Protein AF-A0A9D8NXU1-F1 (afdb_monomer_lite)

Radius of gyration: 14.91 Å; chains: 1; bounding box: 24×22×43 Å

Foldseek 3Di:
DDDLVVVLVVLLVQVVVPQPPHDDDDDDDCVPQVPPRRVVSVVVSVVSQVVDPRDDDDDPVRVVVCVVDVVNVPPDD

pLDDT: mean 86.92, std 11.3, range [41.75, 95.38]

Secondary structure (DSSP, 8-state):
---HHHHHHHHHHHHHTTTTTS-------HHHHTSTTTTHHHHHHHHHHTT-TT-----HHHHHHHHH-TTTS-S--

Sequence (77 aa):
MSSRGEVLQVCVDEFEKRVGESMFLLTLHPQVIGHRSRIMIPEKLVEHMKKHKRVWFATCRAAAEYIRDPAKLTRER

Structure (mmCIF, N/CA/C/O backbone):
data_AF-A0A9D8NXU1-F1
#
_entry.id   AF-A0A9D8NXU1-F1
#
loop_
_atom_site.group_PDB
_atom_site.id
_atom_site.type_symbol
_atom_site.label_atom_id
_atom_site.label_alt_id
_atom_site.label_comp_id
_atom_site.label_asym_id
_atom_site.label_entity_id
_atom_site.label_seq_id
_atom_site.pdbx_PDB_ins_code
_atom_site.Cartn_x
_atom_site.Cartn_y
_atom_site.Cartn_z
_atom_site.occupancy
_atom_site.B_iso_or_equiv
_atom_site.auth_seq_id
_atom_site.auth_comp_id
_atom_site.auth_asym_id
_atom_site.auth_atom_id
_atom_site.pdbx_PDB_model_num
ATOM 1 N N . MET A 1 1 ? 2.928 4.358 21.375 1.00 55.03 1 MET A N 1
ATOM 2 C CA . MET A 1 1 ? 2.276 3.566 20.308 1.00 55.03 1 MET A CA 1
ATOM 3 C C . MET A 1 1 ? 1.370 4.529 19.555 1.00 55.03 1 MET A C 1
ATOM 5 O O . MET A 1 1 ? 0.481 5.071 20.198 1.00 55.03 1 MET A O 1
ATOM 9 N N . SER A 1 2 ? 1.656 4.834 18.285 1.00 72.44 2 SER A N 1
ATOM 10 C CA . SER A 1 2 ? 0.906 5.836 17.508 1.00 72.44 2 SER A CA 1
ATOM 11 C C . SER A 1 2 ? -0.583 5.495 17.429 1.00 72.44 2 SER A C 1
ATOM 13 O O . SER A 1 2 ? -0.968 4.317 17.447 1.00 72.44 2 SER A O 1
ATOM 15 N N . SER A 1 3 ? -1.426 6.521 17.377 1.00 81.88 3 SER A N 1
ATOM 16 C CA . SER A 1 3 ? -2.870 6.360 17.274 1.00 81.88 3 SER A CA 1
ATOM 17 C C . SER A 1 3 ? -3.256 5.748 15.921 1.00 81.88 3 SER A C 1
ATOM 19 O O . SER A 1 3 ? -2.533 5.826 14.930 1.00 81.88 3 SER A O 1
ATOM 21 N N . ARG A 1 4 ? -4.431 5.115 15.852 1.00 79.19 4 ARG A N 1
ATOM 22 C CA . ARG A 1 4 ? -4.914 4.476 14.613 1.00 79.19 4 ARG A CA 1
ATOM 23 C C . ARG A 1 4 ? -5.052 5.464 13.453 1.00 79.19 4 ARG A C 1
ATOM 25 O O . ARG A 1 4 ? -4.816 5.088 12.310 1.00 79.19 4 ARG A O 1
ATOM 32 N N . GLY A 1 5 ? -5.457 6.697 13.764 1.00 84.38 5 GLY A N 1
ATOM 33 C CA . GLY A 1 5 ? -5.579 7.771 12.782 1.00 84.38 5 GLY A CA 1
ATOM 34 C C . GLY A 1 5 ? -4.218 8.195 12.244 1.00 84.38 5 GLY A C 1
ATOM 35 O O . GLY A 1 5 ? -4.070 8.329 11.037 1.00 84.38 5 GLY A O 1
ATOM 36 N N . GLU A 1 6 ? -3.214 8.298 13.116 1.00 88.12 6 GLU A N 1
ATOM 37 C CA . GLU A 1 6 ? -1.839 8.619 12.714 1.00 88.12 6 GLU A CA 1
ATOM 38 C C . GLU A 1 6 ? -1.264 7.563 11.770 1.00 88.12 6 GLU A C 1
ATOM 40 O O . GLU A 1 6 ? -0.675 7.912 10.755 1.00 88.12 6 GLU A O 1
ATOM 45 N N . VAL A 1 7 ? -1.479 6.273 12.054 1.00 89.81 7 VAL A N 1
ATOM 46 C CA . VAL A 1 7 ? -0.994 5.192 11.177 1.00 89.81 7 VAL A CA 1
ATOM 47 C C . VAL A 1 7 ? -1.648 5.261 9.796 1.00 89.81 7 VAL A C 1
ATOM 49 O O . VAL A 1 7 ? -0.955 5.131 8.791 1.00 89.81 7 VAL A O 1
ATOM 52 N N . LEU A 1 8 ? -2.965 5.491 9.730 1.00 92.19 8 LEU A N 1
ATOM 53 C CA . LEU A 1 8 ? -3.650 5.672 8.449 1.00 92.19 8 LEU A CA 1
ATOM 54 C C . LEU A 1 8 ? -3.098 6.888 7.694 1.00 92.19 8 LEU A C 1
ATOM 56 O O . LEU A 1 8 ? -2.822 6.774 6.503 1.00 92.19 8 LEU A O 1
ATOM 60 N N . GLN A 1 9 ? -2.922 8.018 8.383 1.00 93.31 9 GLN A N 1
ATOM 61 C CA . GLN A 1 9 ? -2.442 9.252 7.768 1.00 93.31 9 GLN A CA 1
ATOM 62 C C . GLN A 1 9 ? -1.040 9.077 7.182 1.00 93.31 9 GLN A C 1
ATOM 64 O O . GLN A 1 9 ? -0.823 9.425 6.028 1.00 93.31 9 GLN A O 1
ATOM 69 N N . VAL A 1 10 ? -0.123 8.442 7.919 1.00 94.06 10 VAL A N 1
ATOM 70 C CA . VAL A 1 10 ? 1.230 8.150 7.422 1.00 94.06 10 VAL A CA 1
ATOM 71 C C . VAL A 1 10 ? 1.182 7.301 6.151 1.00 94.06 10 VAL A C 1
ATOM 73 O O . VAL A 1 10 ? 1.855 7.626 5.178 1.00 94.06 10 VAL A O 1
ATOM 76 N N . CYS A 1 11 ? 0.362 6.245 6.116 1.00 92.75 11 CYS A N 1
ATOM 77 C CA . CYS A 1 11 ? 0.238 5.416 4.915 1.00 92.75 11 CYS A CA 1
ATOM 78 C C . CYS A 1 11 ? -0.351 6.181 3.721 1.00 92.75 11 CYS A C 1
ATOM 80 O O . CYS A 1 11 ? 0.069 5.947 2.590 1.00 92.75 11 CYS A O 1
ATOM 82 N N . VAL A 1 12 ? -1.313 7.079 3.957 1.00 94.56 12 VAL A N 1
ATOM 83 C CA . VAL A 1 12 ? -1.873 7.946 2.908 1.00 94.56 12 VAL A CA 1
ATOM 84 C C . VAL A 1 12 ? -0.801 8.897 2.382 1.00 94.56 12 VAL A C 1
ATOM 86 O O . VAL A 1 12 ? -0.580 8.944 1.176 1.00 94.56 12 VAL A O 1
ATOM 89 N N . ASP A 1 13 ? -0.080 9.582 3.267 1.00 94.44 13 ASP A N 1
ATOM 90 C CA . ASP A 1 13 ? 0.958 10.545 2.888 1.00 94.44 13 ASP A CA 1
ATOM 91 C C . ASP A 1 13 ? 2.108 9.872 2.119 1.00 94.44 13 ASP A C 1
ATOM 93 O O . ASP A 1 13 ? 2.633 10.417 1.145 1.00 94.44 13 ASP A O 1
ATOM 97 N N . GLU A 1 14 ? 2.505 8.666 2.532 1.00 94.06 14 GLU A N 1
ATOM 98 C CA . GLU A 1 14 ? 3.522 7.876 1.836 1.00 94.06 14 GLU A CA 1
ATOM 99 C C . GLU A 1 14 ? 3.072 7.384 0.462 1.00 94.06 14 GLU A C 1
ATOM 101 O O . GLU A 1 14 ? 3.911 7.260 -0.440 1.00 94.06 14 GLU A O 1
ATOM 106 N N . PHE A 1 15 ? 1.784 7.074 0.316 1.00 93.88 15 PHE A N 1
ATOM 107 C CA . PHE A 1 15 ? 1.189 6.694 -0.956 1.00 93.88 15 PHE A CA 1
ATOM 108 C C . PHE A 1 15 ? 1.110 7.898 -1.898 1.00 93.88 15 PHE A C 1
ATOM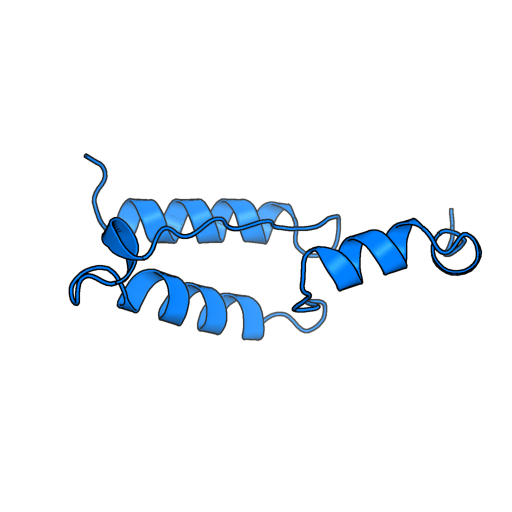 110 O O . PHE A 1 15 ? 1.613 7.797 -3.014 1.00 93.88 15 PHE A O 1
ATOM 117 N N . GLU A 1 16 ? 0.572 9.037 -1.447 1.00 92.44 16 GLU A N 1
ATOM 118 C CA . GLU A 1 16 ? 0.424 10.269 -2.241 1.00 92.44 16 GLU A CA 1
ATOM 119 C C . GLU A 1 16 ? 1.749 10.723 -2.855 1.00 92.44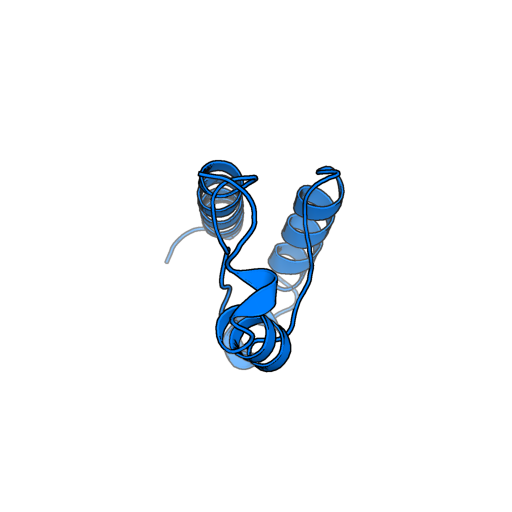 16 GLU A C 1
ATOM 121 O O . GLU A 1 16 ? 1.819 11.012 -4.047 1.00 92.44 16 GLU A O 1
ATOM 126 N N . LYS A 1 17 ? 2.837 10.673 -2.077 1.00 91.31 17 LYS A N 1
ATOM 127 C CA . LYS A 1 17 ? 4.189 11.001 -2.563 1.00 91.31 17 LYS A CA 1
ATOM 128 C C . LYS A 1 17 ? 4.709 10.080 -3.669 1.00 91.31 17 LYS A C 1
ATOM 130 O O . LYS A 1 17 ? 5.730 10.385 -4.268 1.00 91.31 17 LYS A O 1
ATOM 135 N N . ARG A 1 18 ? 4.077 8.929 -3.898 1.00 89.00 18 ARG A N 1
ATOM 136 C CA . ARG A 1 18 ? 4.507 7.925 -4.883 1.00 89.00 18 ARG A CA 1
ATOM 137 C C . ARG A 1 18 ? 3.555 7.801 -6.062 1.00 89.00 18 ARG A C 1
ATOM 139 O O . ARG A 1 18 ? 3.925 7.175 -7.060 1.00 89.00 18 ARG A O 1
ATOM 146 N N . VAL A 1 19 ? 2.349 8.367 -5.974 1.00 88.25 19 VAL A N 1
ATOM 147 C CA . VAL A 1 19 ? 1.350 8.276 -7.041 1.00 88.25 19 VAL A CA 1
ATOM 148 C C . VAL A 1 19 ? 1.916 8.864 -8.331 1.00 88.25 19 VAL A C 1
ATOM 150 O O . VAL A 1 19 ? 2.208 10.048 -8.420 1.00 88.25 19 VAL A O 1
ATOM 153 N N . GLY A 1 20 ? 2.030 8.025 -9.362 1.00 80.81 20 GLY A N 1
ATOM 154 C CA . GLY A 1 20 ? 2.510 8.434 -10.683 1.00 80.81 20 GLY A CA 1
ATOM 155 C C . GLY A 1 20 ? 4.028 8.395 -10.869 1.00 80.81 20 GLY A C 1
ATOM 156 O O . GLY A 1 20 ? 4.463 8.531 -12.011 1.00 80.81 20 GLY A O 1
ATOM 157 N N . GLU A 1 21 ? 4.801 8.148 -9.807 1.00 83.19 21 GLU A N 1
ATOM 158 C CA . GLU A 1 21 ? 6.269 8.091 -9.850 1.00 83.19 21 GLU A CA 1
ATOM 159 C C . GLU A 1 21 ? 6.820 6.689 -9.565 1.00 83.19 21 GLU A C 1
ATOM 161 O O . GLU A 1 21 ? 7.736 6.232 -10.246 1.00 83.19 21 GLU A O 1
ATOM 166 N N . SER A 1 22 ? 6.292 5.987 -8.554 1.00 87.12 22 SER A N 1
ATOM 167 C CA . SER A 1 22 ? 6.873 4.716 -8.097 1.00 87.12 22 SER A CA 1
ATOM 168 C C . SER A 1 22 ? 5.860 3.782 -7.418 1.00 87.12 22 SER A C 1
ATOM 170 O O . SER A 1 22 ? 4.651 4.005 -7.460 1.00 87.12 22 SER A O 1
ATOM 172 N N . MET A 1 23 ? 6.352 2.687 -6.822 1.00 90.38 23 MET A N 1
ATOM 173 C CA . MET A 1 23 ? 5.526 1.708 -6.112 1.00 90.38 23 MET A CA 1
ATOM 174 C C . MET A 1 23 ? 5.399 2.033 -4.621 1.00 90.38 23 MET A C 1
ATOM 176 O O . MET A 1 23 ? 6.375 2.399 -3.965 1.00 90.38 23 MET A O 1
ATOM 180 N N . PHE A 1 24 ? 4.214 1.796 -4.065 1.00 93.06 24 PHE A N 1
ATOM 181 C CA . PHE A 1 24 ? 3.964 1.785 -2.626 1.00 93.06 24 PHE A CA 1
ATOM 182 C C . PHE A 1 24 ? 3.833 0.333 -2.143 1.00 93.06 24 PHE A C 1
ATOM 184 O O . PHE A 1 24 ? 2.937 -0.386 -2.585 1.00 93.06 24 PHE A O 1
ATOM 191 N N . LEU A 1 25 ? 4.733 -0.103 -1.255 1.00 92.69 25 LEU A N 1
ATOM 192 C CA . LEU A 1 25 ? 4.735 -1.452 -0.685 1.00 92.69 25 LEU A CA 1
ATOM 193 C C . LEU A 1 25 ? 4.263 -1.407 0.769 1.00 92.69 25 LEU A C 1
ATOM 195 O O . LEU A 1 25 ? 4.892 -0.763 1.604 1.00 92.69 25 LEU A O 1
ATOM 199 N N . LEU A 1 26 ? 3.192 -2.139 1.075 1.00 92.38 26 LEU A N 1
ATOM 200 C CA . LEU A 1 26 ? 2.608 -2.204 2.413 1.00 92.38 26 LEU A CA 1
ATOM 201 C C . LEU A 1 26 ? 2.704 -3.617 2.991 1.00 92.38 26 LEU A C 1
ATOM 203 O O . LEU A 1 26 ? 2.116 -4.555 2.451 1.00 92.38 26 LEU A O 1
ATOM 207 N N . THR A 1 27 ? 3.384 -3.753 4.129 1.00 92.50 27 THR A N 1
ATOM 208 C CA . THR A 1 27 ? 3.485 -5.022 4.865 1.00 92.50 27 THR A CA 1
ATOM 209 C C . THR A 1 27 ? 2.510 -5.040 6.033 1.00 92.50 27 THR A C 1
ATOM 211 O O . THR A 1 27 ? 2.559 -4.189 6.920 1.00 92.50 27 THR A O 1
ATOM 214 N N . LEU A 1 28 ? 1.647 -6.053 6.067 1.00 91.94 28 LEU A N 1
ATOM 215 C CA . LEU A 1 28 ? 0.651 -6.245 7.116 1.00 91.94 28 LEU A CA 1
ATOM 216 C C . LEU A 1 28 ? 0.909 -7.553 7.867 1.00 91.94 28 LEU A C 1
ATOM 218 O O . LEU A 1 28 ? 1.178 -8.585 7.260 1.00 91.94 28 LEU A O 1
ATOM 222 N N . HIS A 1 29 ? 0.775 -7.515 9.192 1.00 92.44 29 HIS A N 1
ATOM 223 C CA . HIS A 1 29 ? 0.874 -8.696 10.048 1.00 92.44 29 HIS A CA 1
ATOM 224 C C . HIS A 1 29 ? -0.520 -9.050 10.584 1.00 92.44 29 HIS A C 1
ATOM 226 O O . HIS A 1 29 ? -1.131 -8.183 11.221 1.00 92.44 29 HIS A O 1
ATOM 232 N N . PRO A 1 30 ? -1.031 -10.285 10.394 1.00 91.81 30 PRO A N 1
ATOM 233 C CA . PRO A 1 30 ? -2.382 -10.667 10.822 1.00 91.81 30 PRO A CA 1
ATOM 234 C C . PRO A 1 30 ? -2.650 -10.414 12.310 1.00 91.81 30 PRO A C 1
ATOM 236 O O . PRO A 1 30 ? -3.691 -9.863 12.658 1.00 91.81 30 PRO A O 1
ATOM 239 N N . GLN A 1 31 ? -1.673 -10.713 13.173 1.00 91.56 31 GLN A N 1
ATOM 240 C CA . GLN A 1 31 ? -1.758 -10.480 14.620 1.00 91.56 31 GLN A CA 1
ATOM 241 C C . GLN A 1 31 ? -1.931 -8.997 14.983 1.00 91.56 31 GLN A C 1
ATOM 243 O O . GLN A 1 31 ? -2.460 -8.679 16.038 1.00 91.56 31 GLN A O 1
ATOM 248 N N . VAL A 1 32 ? -1.498 -8.076 14.120 1.00 89.50 32 VAL A N 1
ATOM 249 C CA . VAL A 1 32 ? -1.587 -6.636 14.378 1.00 89.50 32 VAL A CA 1
ATOM 250 C C . VAL A 1 32 ? -2.807 -6.042 13.683 1.00 89.50 32 VAL A C 1
ATOM 252 O O . VAL A 1 32 ? -3.622 -5.386 14.328 1.00 89.50 32 VAL A O 1
ATOM 255 N N . ILE A 1 33 ? -2.951 -6.254 12.373 1.00 90.12 33 ILE A N 1
ATOM 256 C CA . ILE A 1 33 ? -3.989 -5.587 11.574 1.00 90.12 33 ILE A CA 1
ATOM 257 C C . ILE A 1 33 ? -5.364 -6.251 11.703 1.00 90.12 33 ILE A C 1
ATOM 259 O O . ILE A 1 33 ? -6.379 -5.588 11.507 1.00 90.12 33 ILE A O 1
ATOM 263 N N . GLY A 1 34 ? -5.404 -7.536 12.070 1.00 88.00 34 GLY A N 1
ATOM 264 C CA . GLY A 1 34 ? -6.636 -8.319 12.178 1.00 88.00 34 GLY A CA 1
ATOM 265 C C . GLY A 1 34 ? -7.516 -7.945 13.372 1.00 88.00 34 GLY A C 1
ATOM 266 O O . GLY A 1 34 ? -8.679 -8.340 13.428 1.00 88.00 34 GLY A O 1
ATOM 267 N N . HIS A 1 35 ? -7.011 -7.154 14.324 1.00 90.50 35 HIS A N 1
ATOM 268 C CA . HIS A 1 35 ? -7.844 -6.629 15.400 1.00 90.50 35 HIS A CA 1
ATOM 269 C C . HIS A 1 35 ? -8.956 -5.737 14.835 1.00 90.50 35 HIS A C 1
ATOM 271 O O . HIS A 1 35 ? -8.703 -4.842 14.028 1.00 90.50 35 HIS A O 1
ATOM 277 N N . ARG A 1 36 ? -10.187 -5.908 15.335 1.00 86.25 36 ARG A N 1
ATOM 278 C CA . ARG A 1 36 ? -11.386 -5.163 14.895 1.00 86.25 36 ARG A CA 1
ATOM 279 C C . ARG A 1 36 ? -11.208 -3.640 14.927 1.00 86.25 36 ARG A C 1
ATOM 281 O O . ARG A 1 36 ? -11.802 -2.920 14.138 1.00 86.25 36 ARG A O 1
ATOM 288 N N . SER A 1 37 ? -10.361 -3.143 15.827 1.00 86.56 37 SER A N 1
ATOM 289 C CA . SER A 1 37 ? -10.034 -1.722 15.934 1.00 86.56 37 SER A CA 1
ATOM 290 C C . SER A 1 37 ? -9.124 -1.207 14.814 1.00 86.56 37 SER A C 1
ATOM 292 O O . SER A 1 37 ? -9.117 0.001 14.585 1.00 86.56 37 SER A O 1
ATOM 294 N N . ARG A 1 38 ? -8.362 -2.085 14.147 1.00 86.75 38 ARG A N 1
ATOM 295 C CA . ARG A 1 38 ? -7.308 -1.767 13.169 1.00 86.75 38 ARG A CA 1
ATOM 296 C C . ARG A 1 38 ? -7.625 -2.226 11.746 1.00 86.75 38 ARG A C 1
ATOM 298 O O . ARG A 1 38 ? -7.075 -1.642 10.822 1.00 86.75 38 ARG A O 1
ATOM 305 N N . ILE A 1 39 ? -8.542 -3.177 11.559 1.00 91.56 39 ILE A N 1
ATOM 306 C CA . ILE A 1 39 ? -8.951 -3.653 10.226 1.00 91.56 39 ILE A CA 1
ATOM 307 C C . ILE A 1 39 ? -9.542 -2.540 9.342 1.00 91.56 39 ILE A C 1
ATOM 309 O O . ILE A 1 39 ? -9.396 -2.572 8.127 1.00 91.56 39 ILE A O 1
ATOM 313 N N . MET A 1 40 ? -10.102 -1.492 9.957 1.00 92.00 40 MET A N 1
ATOM 314 C CA . MET A 1 40 ? -10.601 -0.304 9.252 1.00 92.00 40 MET A CA 1
ATOM 315 C C . MET A 1 40 ? -9.495 0.503 8.548 1.00 92.00 40 MET A C 1
ATOM 317 O O . MET A 1 40 ? -9.792 1.314 7.676 1.00 92.00 40 MET A O 1
ATOM 321 N N . ILE A 1 41 ? -8.228 0.351 8.954 1.00 92.50 41 ILE A N 1
ATOM 322 C CA . ILE A 1 41 ? -7.097 1.097 8.380 1.00 92.50 41 ILE A CA 1
ATOM 323 C C . ILE A 1 41 ? -6.851 0.679 6.920 1.00 92.50 41 ILE A C 1
ATOM 325 O O . ILE A 1 41 ? -6.935 1.550 6.056 1.00 92.50 41 ILE A O 1
ATOM 329 N N . PRO A 1 42 ? -6.584 -0.606 6.599 1.00 92.94 42 PRO A N 1
ATOM 330 C CA . PRO A 1 42 ? -6.367 -1.024 5.216 1.00 92.94 42 PRO A CA 1
ATOM 331 C C . PRO A 1 42 ? -7.609 -0.820 4.344 1.00 92.94 42 PRO A C 1
ATOM 333 O O . PRO A 1 42 ? -7.460 -0.495 3.173 1.00 92.94 42 PRO A O 1
ATOM 336 N N . GLU A 1 43 ? -8.816 -0.945 4.901 1.00 93.50 43 GLU A N 1
ATOM 337 C CA . GLU A 1 43 ? -10.064 -0.667 4.179 1.00 93.50 43 GLU A CA 1
ATOM 338 C C . GLU A 1 43 ? -10.116 0.785 3.684 1.00 93.50 43 GLU A C 1
ATOM 340 O O . GLU A 1 43 ? -10.179 1.026 2.477 1.00 93.50 43 GLU A O 1
ATOM 345 N N . LYS A 1 44 ? -9.966 1.755 4.597 1.00 94.81 44 LYS A N 1
ATOM 346 C CA . LYS A 1 44 ? -9.948 3.187 4.254 1.00 94.81 44 LYS A CA 1
ATOM 347 C C . LYS A 1 44 ? -8.785 3.563 3.340 1.00 94.81 44 LYS A C 1
ATOM 349 O O . LYS A 1 44 ? -8.935 4.417 2.469 1.00 94.81 44 LYS A O 1
ATOM 354 N N . LEU A 1 45 ? -7.627 2.933 3.525 1.00 94.75 45 LEU A N 1
ATOM 355 C CA . LEU A 1 45 ? -6.466 3.158 2.669 1.00 94.75 45 LEU A CA 1
ATOM 356 C C . LEU A 1 45 ? -6.739 2.695 1.229 1.00 94.75 45 LEU A C 1
ATOM 358 O O . LEU A 1 45 ? -6.459 3.430 0.286 1.00 94.75 45 LEU A O 1
ATOM 362 N N . VAL A 1 46 ? -7.336 1.514 1.048 1.00 94.38 46 VAL A N 1
ATOM 363 C CA . VAL A 1 46 ? -7.709 1.003 -0.281 1.00 94.38 46 VAL A CA 1
ATOM 364 C C . VAL A 1 46 ? -8.789 1.872 -0.926 1.00 94.38 46 VAL A C 1
ATOM 366 O O . VAL A 1 46 ? -8.703 2.155 -2.122 1.00 94.38 46 VAL A O 1
ATOM 369 N N . GLU A 1 47 ? -9.788 2.326 -0.164 1.00 95.38 47 GLU A N 1
ATOM 370 C CA . GLU A 1 47 ? -10.791 3.283 -0.652 1.00 95.38 47 GLU A CA 1
ATOM 371 C C . GLU A 1 47 ? -10.158 4.586 -1.144 1.00 95.38 47 GLU A C 1
ATOM 373 O O . GLU A 1 47 ? -10.554 5.107 -2.187 1.00 95.38 47 GLU A O 1
ATOM 378 N N . HIS A 1 48 ? -9.163 5.101 -0.419 1.00 94.62 48 HIS A N 1
ATOM 379 C CA . HIS A 1 48 ? -8.406 6.281 -0.824 1.00 94.62 48 HIS A CA 1
ATOM 380 C C . HIS A 1 48 ? -7.645 6.037 -2.131 1.00 94.62 48 HIS A C 1
ATOM 382 O O . HIS A 1 48 ? -7.852 6.759 -3.104 1.00 94.62 48 HIS A O 1
ATOM 388 N N . MET A 1 49 ? -6.867 4.955 -2.208 1.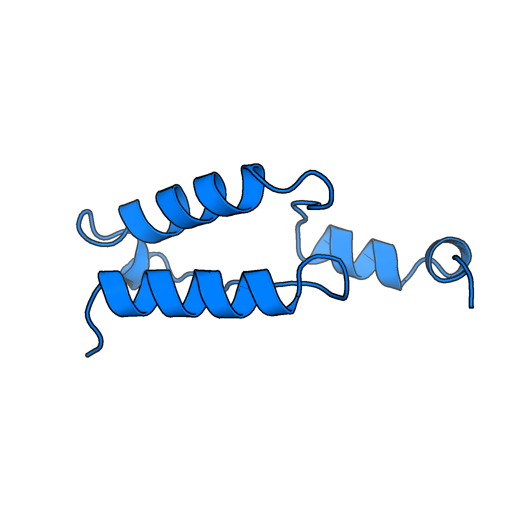00 94.62 49 MET A N 1
ATOM 389 C CA . MET A 1 49 ? -6.084 4.594 -3.399 1.00 94.62 49 MET A CA 1
ATOM 390 C C . MET A 1 49 ? -6.946 4.418 -4.656 1.00 94.62 49 MET A C 1
ATOM 392 O O . MET A 1 49 ? -6.545 4.822 -5.747 1.00 94.62 49 MET A O 1
ATOM 396 N N . LYS A 1 50 ? -8.155 3.857 -4.517 1.00 93.44 50 LYS A N 1
ATOM 397 C CA . LYS A 1 50 ? -9.098 3.659 -5.632 1.00 93.44 50 LYS A CA 1
ATOM 398 C C . LYS A 1 50 ? -9.590 4.961 -6.272 1.00 93.44 50 LYS A C 1
ATOM 400 O O . LYS A 1 50 ? -10.077 4.921 -7.399 1.00 93.44 50 LYS A O 1
ATOM 405 N N . LYS A 1 51 ? -9.462 6.110 -5.599 1.00 93.38 51 LYS A N 1
ATOM 406 C CA . LYS A 1 51 ? -9.826 7.421 -6.170 1.00 93.38 51 LYS A CA 1
ATOM 407 C C . LYS A 1 51 ? -8.849 7.878 -7.260 1.00 93.38 51 LYS A C 1
ATOM 409 O O . LYS A 1 51 ? -9.187 8.757 -8.052 1.00 93.38 51 LYS A O 1
ATOM 414 N N . HIS A 1 52 ? -7.663 7.275 -7.344 1.00 90.62 52 HIS A N 1
ATOM 415 C CA . HIS A 1 52 ? -6.639 7.635 -8.320 1.00 90.62 52 HIS A CA 1
ATOM 416 C C . HIS A 1 52 ? -6.736 6.745 -9.567 1.00 90.62 52 HIS A C 1
ATOM 418 O O . HIS A 1 52 ? -6.670 5.521 -9.492 1.00 90.62 52 HIS A O 1
ATOM 424 N N . LYS A 1 53 ? -6.824 7.360 -10.754 1.00 81.31 53 LYS A N 1
ATOM 425 C CA . LYS A 1 53 ? -6.972 6.641 -12.039 1.00 81.31 53 LYS A CA 1
ATOM 426 C C . LYS A 1 53 ? -5.705 5.910 -12.517 1.00 81.31 53 LYS A C 1
ATOM 428 O O . LYS A 1 53 ? -5.778 5.137 -13.464 1.00 81.31 53 LYS A O 1
ATOM 433 N N . ARG A 1 54 ? -4.542 6.168 -11.906 1.00 83.56 54 ARG A N 1
ATOM 434 C CA . ARG A 1 54 ? -3.221 5.651 -12.326 1.00 83.56 54 ARG A CA 1
ATOM 435 C C . ARG A 1 54 ? -2.603 4.686 -11.305 1.00 83.56 54 ARG A C 1
ATOM 437 O O . ARG A 1 54 ? -1.389 4.673 -11.132 1.00 83.56 54 ARG A O 1
ATOM 444 N N . VAL A 1 55 ? -3.425 3.903 -10.609 1.00 91.44 55 VAL A N 1
ATOM 445 C CA . VAL A 1 55 ? -2.959 2.936 -9.602 1.00 91.44 55 VAL A CA 1
ATOM 446 C C . VAL A 1 55 ? -3.135 1.517 -10.117 1.00 91.44 55 VAL A C 1
ATOM 448 O O . VAL A 1 55 ? -4.212 1.139 -10.573 1.00 91.44 55 VAL A O 1
ATOM 451 N N . TRP A 1 56 ? -2.075 0.720 -10.000 1.00 91.06 56 TRP A N 1
ATOM 452 C CA . TRP A 1 56 ? -2.103 -0.711 -10.267 1.00 91.06 56 TRP A CA 1
ATOM 453 C C . TRP A 1 56 ? -1.905 -1.480 -8.959 1.00 91.06 56 TRP A C 1
ATOM 455 O O . TRP A 1 56 ? -0.850 -1.400 -8.335 1.00 91.06 56 TRP A O 1
ATOM 465 N N . PHE A 1 57 ? -2.927 -2.229 -8.540 1.00 93.56 57 PHE A N 1
ATOM 466 C CA . PHE A 1 57 ? -2.813 -3.161 -7.420 1.00 93.56 57 PHE A CA 1
ATOM 467 C C . PHE A 1 57 ? -2.168 -4.457 -7.911 1.00 93.56 57 PHE A C 1
ATOM 469 O O . PHE A 1 57 ? -2.724 -5.146 -8.768 1.00 93.56 57 PHE A O 1
ATOM 476 N N . ALA A 1 58 ? -1.001 -4.787 -7.364 1.00 93.69 58 ALA A N 1
ATOM 477 C CA . ALA A 1 58 ? -0.190 -5.911 -7.808 1.00 93.69 58 ALA A CA 1
ATOM 478 C C . ALA A 1 58 ? 0.301 -6.757 -6.632 1.00 93.69 58 ALA A C 1
ATOM 480 O O . ALA A 1 58 ? 0.448 -6.283 -5.506 1.00 93.69 58 ALA A O 1
ATOM 481 N N . THR A 1 59 ? 0.600 -8.023 -6.912 1.00 94.62 59 THR A N 1
ATOM 482 C CA . THR A 1 59 ? 1.366 -8.870 -5.992 1.00 94.62 59 THR A CA 1
ATOM 483 C C . THR A 1 59 ? 2.860 -8.573 -6.137 1.00 94.62 59 THR A C 1
ATOM 485 O O . THR A 1 59 ? 3.305 -8.121 -7.194 1.00 94.62 59 THR A O 1
ATOM 488 N N . CYS A 1 60 ? 3.668 -8.903 -5.121 1.00 92.56 60 CYS A N 1
ATOM 489 C CA . CYS A 1 60 ? 5.128 -8.773 -5.221 1.00 92.56 60 CYS A CA 1
ATOM 490 C C . CYS A 1 60 ? 5.699 -9.551 -6.419 1.00 92.56 60 CYS A C 1
ATOM 492 O O . CYS A 1 60 ? 6.642 -9.093 -7.058 1.00 92.56 60 CYS A O 1
ATOM 494 N N . ARG A 1 61 ? 5.099 -10.703 -6.759 1.00 94.56 61 ARG A N 1
ATOM 495 C CA . ARG A 1 61 ? 5.465 -11.479 -7.951 1.00 94.56 61 ARG A CA 1
ATOM 496 C C . ARG A 1 61 ? 5.195 -10.691 -9.229 1.00 94.56 61 ARG A C 1
ATOM 498 O O . ARG A 1 61 ? 6.106 -10.544 -10.030 1.00 94.56 61 ARG A O 1
ATOM 505 N N . ALA A 1 62 ? 3.981 -10.167 -9.395 1.00 93.06 62 ALA A N 1
ATOM 506 C CA . ALA A 1 62 ? 3.612 -9.410 -10.589 1.00 93.06 62 ALA A CA 1
ATOM 507 C C . ALA A 1 62 ? 4.501 -8.167 -10.770 1.00 93.06 62 ALA A C 1
ATOM 509 O O . ALA A 1 62 ? 4.917 -7.864 -11.885 1.00 93.06 62 ALA A O 1
ATOM 510 N N . ALA A 1 63 ? 4.854 -7.486 -9.674 1.00 91.69 63 ALA A N 1
ATOM 511 C CA . ALA A 1 63 ? 5.798 -6.371 -9.705 1.00 91.69 63 ALA A CA 1
ATOM 512 C C . ALA A 1 63 ? 7.215 -6.812 -10.122 1.00 91.69 63 ALA A C 1
ATOM 514 O O . ALA A 1 63 ? 7.838 -6.173 -10.969 1.00 91.69 63 ALA A O 1
ATOM 515 N N . ALA A 1 64 ? 7.720 -7.925 -9.579 1.00 92.44 64 ALA A N 1
ATOM 516 C CA . ALA A 1 64 ? 9.027 -8.466 -9.956 1.00 92.44 64 ALA A CA 1
ATOM 517 C C . ALA A 1 64 ? 9.069 -8.924 -11.424 1.00 92.44 64 ALA A C 1
ATOM 519 O O . ALA A 1 64 ? 10.054 -8.681 -12.118 1.00 92.44 64 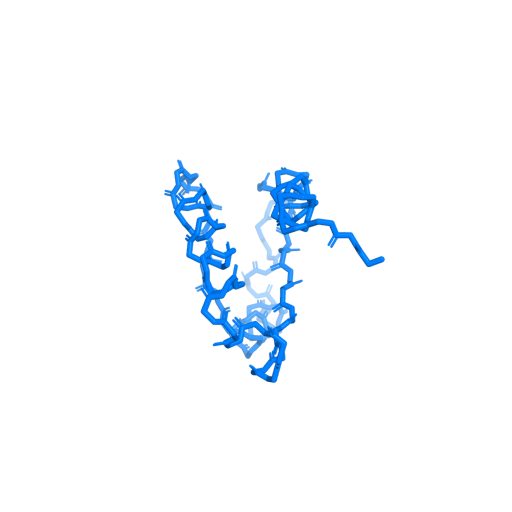ALA A O 1
ATOM 520 N N . GLU A 1 65 ? 7.999 -9.553 -11.912 1.00 92.50 65 GLU A N 1
ATOM 521 C CA . GLU A 1 65 ? 7.847 -9.949 -13.317 1.00 92.50 65 GLU A CA 1
ATOM 522 C C . GLU A 1 65 ? 7.782 -8.732 -14.246 1.00 92.50 65 GLU A C 1
ATOM 524 O O . GLU A 1 65 ? 8.393 -8.750 -15.312 1.00 92.50 65 GLU A O 1
ATOM 529 N N . TYR A 1 66 ? 7.106 -7.657 -13.827 1.00 89.81 66 TYR A N 1
ATOM 530 C CA . TYR A 1 66 ? 7.061 -6.399 -14.574 1.00 89.81 66 TYR A CA 1
ATOM 531 C C . TYR A 1 66 ? 8.456 -5.787 -14.756 1.00 8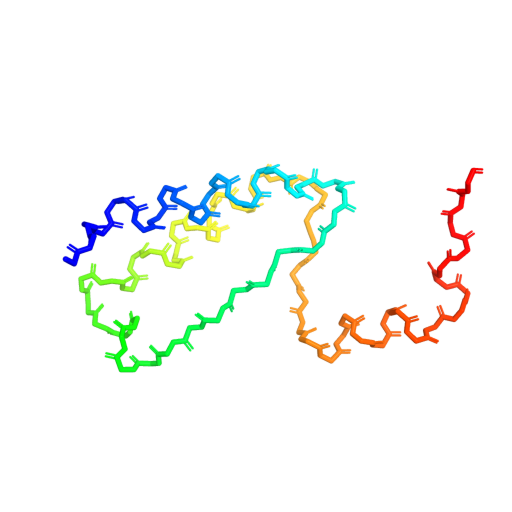9.81 66 TYR A C 1
ATOM 533 O O . TYR A 1 66 ? 8.794 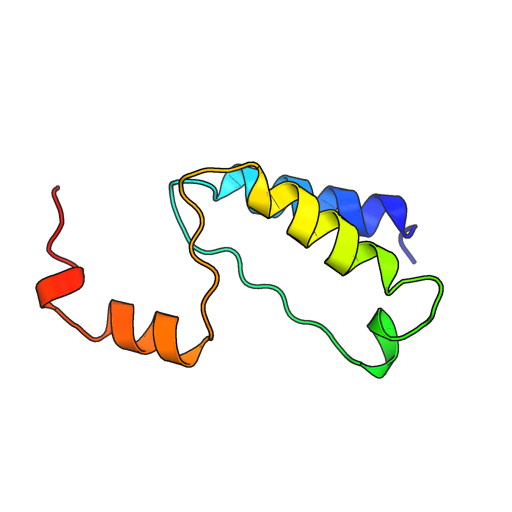-5.364 -15.856 1.00 89.81 66 TYR A O 1
ATOM 541 N N . ILE A 1 67 ? 9.273 -5.776 -13.696 1.00 89.12 67 ILE A N 1
ATOM 542 C CA . ILE A 1 67 ? 10.645 -5.243 -13.738 1.00 89.12 67 ILE A CA 1
ATOM 543 C C . ILE A 1 67 ? 11.589 -6.182 -14.498 1.00 89.12 67 ILE A C 1
ATOM 545 O O . ILE A 1 67 ? 12.519 -5.727 -15.152 1.00 89.12 67 ILE A O 1
ATOM 549 N N . ARG A 1 68 ? 11.383 -7.500 -14.416 1.00 89.94 68 ARG A N 1
ATOM 550 C CA . ARG A 1 68 ? 12.233 -8.476 -15.111 1.00 89.94 68 ARG A CA 1
ATOM 551 C C . ARG A 1 68 ? 12.092 -8.392 -16.631 1.00 89.94 68 ARG A C 1
ATOM 553 O O . ARG A 1 68 ? 13.037 -8.746 -17.326 1.00 89.94 68 ARG A O 1
ATOM 560 N N . ASP A 1 69 ? 10.932 -7.976 -17.130 1.00 88.38 69 ASP A N 1
ATOM 561 C CA . ASP A 1 69 ? 10.634 -7.878 -18.557 1.00 88.38 69 ASP A CA 1
ATOM 562 C C . ASP A 1 69 ? 11.288 -6.624 -19.181 1.00 88.38 69 ASP A C 1
ATOM 564 O O . ASP A 1 69 ? 10.801 -5.504 -18.981 1.00 88.38 69 ASP A O 1
ATOM 568 N N . PRO A 1 70 ? 12.374 -6.771 -19.967 1.00 73.19 70 PRO A N 1
ATOM 569 C CA . PRO A 1 70 ? 13.110 -5.630 -20.512 1.00 73.19 70 PRO A CA 1
ATOM 570 C C . PRO A 1 70 ? 12.270 -4.794 -21.486 1.00 73.19 70 PRO A C 1
ATOM 572 O O . PRO A 1 70 ? 12.503 -3.592 -21.615 1.00 73.19 70 PRO A O 1
ATOM 575 N N . ALA A 1 71 ? 11.271 -5.408 -22.136 1.00 76.12 71 ALA A N 1
ATOM 576 C CA . ALA A 1 71 ? 10.369 -4.736 -23.070 1.00 76.12 71 ALA A CA 1
ATOM 577 C C . ALA A 1 71 ? 9.362 -3.811 -22.362 1.00 76.12 71 ALA A C 1
ATOM 579 O O . ALA A 1 71 ? 8.783 -2.923 -22.987 1.00 76.12 71 ALA A O 1
ATOM 580 N N . LYS A 1 72 ? 9.147 -3.995 -21.052 1.00 67.88 72 LYS A N 1
ATOM 581 C CA . LYS A 1 72 ? 8.260 -3.147 -20.233 1.00 67.88 72 LYS A CA 1
ATOM 582 C C . LYS A 1 72 ? 8.988 -1.995 -19.547 1.00 67.88 72 LYS A C 1
ATOM 584 O O . LYS A 1 72 ? 8.354 -1.007 -19.185 1.00 67.88 72 LYS A O 1
ATOM 589 N N . LEU A 1 73 ? 10.309 -2.093 -19.414 1.00 63.50 73 LEU A N 1
ATOM 590 C CA . LEU A 1 73 ? 11.177 -1.019 -18.919 1.00 63.50 73 LEU A CA 1
ATOM 591 C C . LEU A 1 73 ? 11.465 0.057 -19.981 1.00 63.50 73 LEU A C 1
ATOM 593 O O . LEU A 1 73 ? 11.981 1.118 -19.647 1.00 63.50 73 LEU A O 1
ATOM 597 N N . THR A 1 74 ? 11.127 -0.191 -21.251 1.00 55.84 74 THR A N 1
ATOM 598 C CA . THR A 1 74 ? 11.448 0.680 -22.398 1.00 55.84 74 THR A CA 1
ATOM 599 C C . THR A 1 74 ? 10.390 1.751 -22.700 1.00 55.84 74 THR A C 1
ATOM 601 O O . THR A 1 74 ? 10.306 2.239 -23.826 1.00 55.84 74 THR A O 1
ATOM 604 N N . ARG A 1 75 ? 9.572 2.154 -21.719 1.00 53.66 75 ARG A N 1
ATOM 605 C CA . ARG A 1 75 ? 8.689 3.319 -21.883 1.00 53.66 75 ARG A CA 1
ATOM 606 C C . ARG A 1 75 ? 9.427 4.603 -21.509 1.00 53.66 75 ARG A C 1
ATOM 608 O O . ARG A 1 75 ? 9.578 4.895 -20.332 1.00 53.66 75 ARG A O 1
ATOM 615 N N . GLU A 1 76 ? 9.854 5.298 -22.565 1.00 50.47 76 GLU A N 1
ATOM 616 C CA . GLU A 1 76 ? 10.068 6.750 -22.671 1.00 50.47 76 GLU A CA 1
ATOM 617 C C . GLU A 1 76 ? 10.978 7.373 -21.595 1.00 50.47 76 GLU A C 1
ATOM 619 O O . GLU A 1 76 ? 10.554 7.699 -20.488 1.00 50.47 76 GLU A O 1
ATOM 624 N N . ARG A 1 77 ? 12.248 7.578 -21.970 1.00 41.75 77 ARG A N 1
ATOM 625 C CA . ARG A 1 77 ? 13.025 8.725 -21.485 1.00 41.75 77 ARG A CA 1
ATOM 626 C C . ARG A 1 77 ? 12.739 9.930 -22.365 1.00 41.75 77 ARG A C 1
ATOM 628 O O . ARG A 1 77 ? 12.602 9.705 -23.588 1.00 41.75 77 ARG A O 1
#